Protein AF-A0AAV9AEI7-F1 (afdb_monomer)

Foldseek 3Di:
DVVCCVVVVDDDKDWAADPVCNPDTDIPDDPVSNVVVVVVQVPDDPVPDDDDDPVVVVVVVVVVVVVVVVVVVVVVLVVVLVVVVVCVVVVHDDDDDDPVSVVVNVVVVVVVVVVVVVVCVVVVPPPPPPDDPDDDDDDDDDDPPPVVVVVVVVVVPPPDPDPPDDPDDD

Mean predicted aligned error: 16.45 Å

Secondary structure (DSSP, 8-state):
-HHHHHHH-----EEE--TT-TTS-EEES-HHHHHHHHHHHHTS-GGG-----HHHHHHHHHHHHHHHHHHHHHHHHHHHHHHHHHHHHTT----S--HHHHHHHHHHHHHHHHHHHHHHGGGGGS------SS--PPP-----SSHHHHHHHHHHT--PPPTTPPPPP-

Solvent-accessible surface area (backbone atoms only — not comparable to full-atom values): 10844 Å² total; per-residue (Å²): 122,64,63,60,32,67,78,67,74,45,92,76,61,49,79,45,73,43,91,92,43,72,91,62,56,54,51,33,79,40,67,69,60,28,48,55,52,50,52,57,56,66,71,48,57,69,95,77,57,88,84,79,58,68,69,62,50,52,51,52,50,51,54,50,52,52,51,50,51,53,52,52,50,53,53,50,49,52,50,54,49,51,54,50,50,52,38,56,75,71,68,48,86,75,70,95,73,54,71,68,59,54,50,53,48,49,54,51,48,51,55,48,50,52,53,50,50,63,70,44,53,74,64,73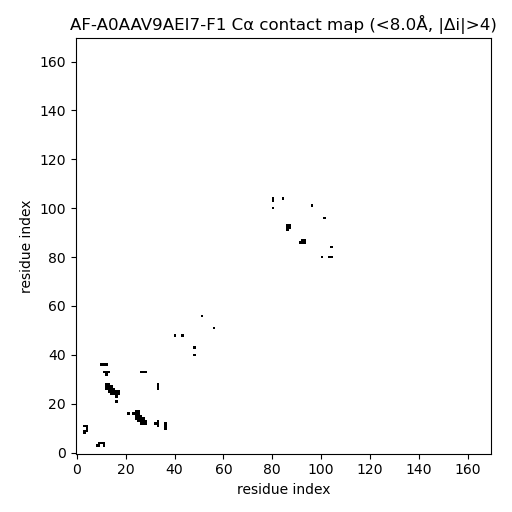,75,70,75,75,73,78,79,66,99,69,95,71,90,79,89,75,94,71,85,78,73,66,61,62,57,58,55,57,58,55,62,74,62,68,70,72,82,71,94,75,73,74,79,85,88,130

Sequence (170 aa):
MTEMCTLCAVQVCAIINSPDHPENPDIWPSPSEALALVERFEALPLNKKNIMDQTTFLAAETKKQKRNLQKQNQENRKIELKVLLEKILNGEALGEICADHLRDLYEILEKRMDMFEERLKPFRGSTSGTKDENGFIKEEMGTNSTAVEASNEAKEHLNLPDLNEPPPEE

InterPro domains:
  IPR036879 Transcription factor, MADS-box superfamily [SSF55455] (2-49)

Organism: Acorus gramineus (NCBI:txid55184)

Structure (mmCIF, N/CA/C/O backbone):
data_AF-A0AAV9AEI7-F1
#
_entry.id   AF-A0AAV9AEI7-F1
#
loop_
_atom_site.group_PDB
_atom_site.id
_atom_site.type_symbol
_atom_site.label_atom_id
_atom_site.label_alt_id
_atom_site.label_comp_id
_atom_site.label_asym_id
_atom_site.label_entity_id
_atom_site.label_seq_id
_atom_site.pdbx_PDB_ins_code
_atom_site.Cartn_x
_atom_site.Cartn_y
_atom_site.Cartn_z
_atom_site.occupancy
_atom_site.B_iso_or_equiv
_atom_site.auth_seq_id
_atom_site.auth_comp_id
_atom_site.auth_asym_id
_atom_site.auth_atom_id
_atom_site.pdbx_PDB_model_num
ATOM 1 N N . MET A 1 1 ? -23.159 11.081 11.811 1.00 72.88 1 MET A N 1
ATOM 2 C CA . MET A 1 1 ? -23.174 9.612 12.017 1.00 72.88 1 MET A CA 1
ATOM 3 C C . MET A 1 1 ? -24.419 8.929 11.452 1.00 72.88 1 MET A C 1
ATOM 5 O O . MET A 1 1 ? -24.334 7.764 11.099 1.00 72.88 1 MET A O 1
ATOM 9 N N . THR A 1 2 ? -25.548 9.628 11.296 1.00 86.25 2 THR A N 1
ATOM 10 C CA . THR A 1 2 ? -26.791 9.066 10.731 1.00 86.25 2 THR A CA 1
ATOM 11 C C . THR A 1 2 ? -26.688 8.646 9.264 1.00 86.25 2 THR A C 1
ATOM 13 O O . THR A 1 2 ? -27.332 7.681 8.873 1.00 86.25 2 THR A O 1
ATOM 16 N N . GLU A 1 3 ? -25.869 9.327 8.459 1.00 92.06 3 GLU A N 1
ATOM 17 C CA . GLU A 1 3 ? -25.722 9.050 7.024 1.00 92.06 3 GLU A CA 1
ATOM 18 C C . GLU A 1 3 ? -25.336 7.592 6.728 1.00 92.06 3 GLU A C 1
ATOM 20 O O . GLU A 1 3 ? -25.965 6.965 5.880 1.00 92.06 3 GLU A O 1
ATOM 25 N N . MET A 1 4 ? -24.383 7.017 7.476 1.00 88.75 4 MET A N 1
ATOM 26 C CA . MET A 1 4 ? -24.002 5.606 7.320 1.00 88.75 4 MET A CA 1
ATOM 27 C C . MET A 1 4 ? -25.175 4.660 7.576 1.00 88.75 4 MET A C 1
ATOM 29 O O . MET A 1 4 ? -25.387 3.725 6.806 1.00 88.75 4 MET A O 1
ATOM 33 N N . CYS A 1 5 ? -25.949 4.904 8.635 1.00 91.56 5 CYS A N 1
ATOM 34 C CA . CYS A 1 5 ? -27.106 4.072 8.949 1.00 91.56 5 CYS A CA 1
ATOM 35 C C . CYS A 1 5 ? -28.172 4.163 7.852 1.00 91.56 5 CYS A C 1
ATOM 37 O O . CYS A 1 5 ? -28.725 3.143 7.450 1.00 91.56 5 CYS A O 1
ATOM 39 N N . THR A 1 6 ? -28.427 5.370 7.339 1.00 93.44 6 THR A N 1
ATOM 40 C CA . THR A 1 6 ? -29.456 5.616 6.322 1.00 93.44 6 THR A CA 1
ATOM 41 C C . THR A 1 6 ? -29.067 5.067 4.952 1.00 93.44 6 THR A C 1
ATOM 43 O O . THR A 1 6 ? -29.873 4.385 4.326 1.00 93.44 6 THR A O 1
ATOM 46 N N . LEU A 1 7 ? -27.852 5.349 4.472 1.00 96.62 7 LEU A N 1
ATOM 47 C CA . LEU A 1 7 ? -27.430 4.970 3.120 1.00 96.62 7 LEU A CA 1
ATOM 48 C C . LEU A 1 7 ? -27.131 3.478 2.997 1.00 96.62 7 LEU A C 1
ATOM 50 O O . LEU A 1 7 ? -27.447 2.872 1.977 1.00 96.62 7 LEU A O 1
ATOM 54 N N . CYS A 1 8 ? -26.534 2.881 4.030 1.00 94.50 8 CYS A N 1
ATOM 55 C CA . CYS A 1 8 ? -26.114 1.484 3.985 1.00 94.50 8 CYS A CA 1
ATOM 56 C C . CYS A 1 8 ? -27.099 0.533 4.686 1.00 94.50 8 CYS A C 1
ATOM 58 O O . CYS A 1 8 ? -26.853 -0.669 4.694 1.00 94.50 8 CYS A O 1
ATOM 60 N N . ALA A 1 9 ? -28.191 1.044 5.276 1.00 94.38 9 ALA A N 1
ATOM 61 C CA . ALA A 1 9 ? -29.159 0.266 6.060 1.00 94.38 9 ALA A CA 1
ATOM 62 C C . ALA A 1 9 ? -28.495 -0.593 7.159 1.00 94.38 9 ALA A C 1
ATOM 64 O O . ALA A 1 9 ? -28.867 -1.743 7.400 1.00 94.38 9 ALA A O 1
ATOM 65 N N . VAL A 1 10 ? -27.484 -0.025 7.821 1.00 92.56 10 VAL A N 1
ATOM 66 C CA . VAL A 1 10 ? -26.701 -0.673 8.884 1.00 92.56 10 VAL A CA 1
ATOM 67 C C . VAL A 1 10 ? -26.983 -0.038 10.239 1.00 92.56 10 VAL A C 1
ATOM 69 O O . VAL A 1 10 ? -27.358 1.128 10.338 1.00 92.56 10 VAL A O 1
ATOM 72 N N . GLN A 1 11 ? -26.766 -0.806 11.302 1.00 93.12 11 GLN A N 1
ATOM 73 C CA . GLN A 1 11 ? -26.754 -0.284 12.664 1.00 93.12 11 GLN A CA 1
ATOM 74 C C . GLN A 1 11 ? -25.317 0.075 13.044 1.00 93.12 11 GLN A C 1
ATOM 76 O O . GLN A 1 11 ? -24.411 -0.738 12.863 1.00 93.12 11 GLN A O 1
ATOM 81 N N . VAL A 1 12 ? -25.114 1.287 13.556 1.00 93.88 12 VAL A N 1
ATOM 82 C CA . VAL A 1 12 ? -23.797 1.814 13.933 1.00 93.88 12 VAL A CA 1
ATOM 83 C C . VAL A 1 12 ? -23.916 2.480 15.297 1.00 93.88 12 VAL A C 1
ATOM 85 O O . VAL A 1 12 ? -24.919 3.127 15.586 1.00 93.88 12 VAL A O 1
ATOM 88 N N . CYS A 1 13 ? -22.879 2.349 16.114 1.00 95.06 13 CYS A N 1
ATOM 89 C CA . CYS A 1 13 ? -22.682 3.148 17.317 1.00 95.06 13 CYS A CA 1
ATOM 90 C C . CYS A 1 13 ? -21.263 3.716 17.335 1.00 95.06 13 CYS A C 1
ATOM 92 O O . CYS A 1 13 ? -20.365 3.178 16.685 1.00 95.06 13 CYS A O 1
ATOM 94 N N . ALA A 1 14 ? -21.061 4.787 18.096 1.00 94.00 14 ALA A N 1
ATOM 95 C CA . ALA A 1 14 ? -19.745 5.362 18.336 1.00 94.00 14 ALA A CA 1
ATOM 96 C C . ALA A 1 14 ? -19.575 5.685 19.819 1.00 94.00 14 ALA A C 1
ATOM 98 O O . ALA A 1 14 ? -20.506 6.167 20.464 1.00 94.00 14 ALA A O 1
ATOM 99 N N . ILE A 1 15 ? -18.373 5.421 20.328 1.00 94.12 15 ILE A N 1
ATOM 100 C CA . ILE A 1 15 ? -17.937 5.765 21.681 1.00 94.12 15 ILE A CA 1
ATOM 101 C C . ILE A 1 15 ? -16.648 6.563 21.510 1.00 94.12 15 ILE A C 1
ATOM 103 O O . ILE A 1 15 ? -15.649 6.026 21.029 1.00 94.12 15 ILE A O 1
ATOM 107 N N . ILE A 1 16 ? -16.689 7.850 21.840 1.00 93.56 16 ILE A N 1
ATOM 108 C CA . ILE A 1 16 ? -15.572 8.772 21.642 1.00 93.56 16 ILE A CA 1
ATOM 109 C C . ILE A 1 16 ? -15.091 9.232 23.013 1.00 93.56 16 ILE A C 1
ATOM 111 O O . ILE A 1 16 ? -15.811 9.904 23.745 1.00 93.56 16 ILE A O 1
ATOM 115 N N . ASN A 1 17 ? -13.854 8.873 23.348 1.00 92.69 17 ASN A N 1
ATOM 116 C CA . ASN A 1 17 ? -13.196 9.342 24.561 1.00 92.69 17 ASN A CA 1
ATOM 117 C C . ASN A 1 17 ? -12.395 10.603 24.231 1.00 92.69 17 ASN A C 1
ATOM 119 O O . ASN A 1 17 ? -11.437 10.536 23.457 1.00 92.69 17 ASN A O 1
ATOM 123 N N . SER A 1 18 ? -12.776 11.738 24.816 1.00 91.75 18 SER A N 1
ATOM 124 C CA . SER A 1 18 ? -11.966 12.953 24.745 1.00 91.75 18 SER A CA 1
ATOM 125 C C . SER A 1 18 ? -10.873 12.911 25.819 1.00 91.75 18 SER A C 1
ATOM 127 O O . SER A 1 18 ? -11.174 12.572 26.965 1.00 91.75 18 SER A O 1
ATOM 129 N N . PRO A 1 19 ? -9.620 13.279 25.502 1.00 91.56 19 PRO A N 1
ATOM 130 C CA . PRO A 1 19 ? -8.566 13.383 26.509 1.00 91.56 19 PRO A CA 1
ATOM 131 C C . PRO A 1 19 ? -8.851 14.464 27.562 1.00 91.56 19 PRO A C 1
ATOM 133 O O . PRO A 1 19 ? -8.334 14.370 28.671 1.00 91.56 19 PRO A O 1
ATOM 136 N N . ASP A 1 20 ? -9.683 15.457 27.237 1.00 92.25 20 ASP A N 1
ATOM 137 C CA . ASP A 1 20 ? -10.017 16.562 28.142 1.00 92.25 20 ASP A CA 1
ATOM 138 C C . ASP A 1 20 ? -11.076 16.180 29.192 1.00 92.25 20 ASP A C 1
ATOM 140 O O . ASP A 1 20 ? -11.142 16.809 30.244 1.00 92.25 20 ASP A O 1
ATOM 144 N N . HIS A 1 21 ? -11.901 15.162 28.912 1.00 89.44 21 HIS A N 1
ATOM 145 C CA . HIS A 1 21 ? -12.995 14.698 29.780 1.00 89.44 21 HIS A CA 1
ATOM 146 C C . HIS A 1 21 ? -13.077 13.158 29.753 1.00 89.44 21 HIS A C 1
ATOM 148 O O . HIS A 1 21 ? -14.016 12.590 29.186 1.00 89.44 21 HIS A O 1
ATOM 154 N N . PRO A 1 22 ? -12.076 12.453 30.308 1.00 85.69 22 PRO A N 1
ATOM 155 C CA . PRO A 1 22 ? -11.972 10.997 30.204 1.00 85.69 22 PRO A CA 1
ATOM 156 C C . PRO A 1 22 ? -13.101 10.242 30.923 1.00 85.69 22 PRO A C 1
ATOM 158 O O . PRO A 1 22 ? -13.383 9.095 30.585 1.00 85.69 22 PRO A O 1
ATOM 161 N N . GLU A 1 23 ? -13.747 10.858 31.912 1.00 89.75 23 GLU A N 1
ATOM 162 C CA . GLU A 1 23 ? -14.846 10.263 32.675 1.00 89.75 23 GLU A CA 1
ATOM 163 C C . GLU A 1 23 ? -16.174 10.193 31.907 1.00 89.75 23 GLU A C 1
ATOM 165 O O . GLU A 1 23 ? -17.010 9.345 32.224 1.00 89.75 23 GLU A O 1
ATOM 170 N N . ASN A 1 24 ? -16.362 11.037 30.887 1.00 90.12 24 ASN A N 1
ATOM 171 C CA . ASN A 1 24 ? -17.643 11.212 30.205 1.00 90.12 24 ASN A CA 1
ATOM 172 C C . ASN A 1 24 ? -17.473 11.097 28.678 1.00 90.12 24 ASN A C 1
ATOM 174 O O . ASN A 1 24 ? -17.364 12.121 28.001 1.00 90.12 24 ASN A O 1
ATOM 178 N N . PRO A 1 25 ? -17.458 9.875 28.114 1.00 93.31 25 PRO A N 1
ATOM 179 C CA . PRO A 1 25 ? -17.396 9.695 26.669 1.00 93.31 25 PRO A CA 1
ATOM 180 C C . PRO A 1 25 ? -18.643 10.216 25.957 1.00 93.31 25 PRO A C 1
ATOM 182 O O . PRO A 1 25 ? -19.770 10.043 26.430 1.00 93.31 25 PRO A O 1
ATOM 185 N N . ASP A 1 26 ? -18.443 10.738 24.749 1.00 93.88 26 ASP A N 1
ATOM 186 C CA . ASP A 1 26 ? -19.534 11.025 23.827 1.00 93.88 26 ASP A CA 1
ATOM 187 C C . ASP A 1 26 ? -20.013 9.712 23.199 1.00 93.88 26 ASP A C 1
ATOM 189 O O . ASP A 1 26 ? -19.274 9.032 22.475 1.00 93.88 26 ASP A O 1
ATOM 193 N N . ILE A 1 27 ? -21.263 9.344 23.484 1.00 95.19 27 ILE A N 1
ATOM 194 C CA . ILE A 1 27 ? -21.875 8.099 23.013 1.00 95.19 27 ILE A CA 1
ATOM 195 C C . ILE A 1 27 ? -23.009 8.417 22.042 1.00 95.19 27 ILE A C 1
ATOM 197 O O . ILE A 1 27 ? -23.924 9.176 22.358 1.00 95.19 27 ILE A O 1
ATOM 201 N N . TRP A 1 28 ? -22.978 7.776 20.875 1.00 94.31 28 TRP A N 1
ATOM 202 C CA . TRP A 1 28 ? -24.019 7.865 19.854 1.00 94.31 28 TRP A CA 1
ATOM 203 C C . TRP A 1 28 ? -24.498 6.457 19.453 1.00 94.31 28 TRP A C 1
ATOM 205 O O . TRP A 1 28 ? -23.653 5.567 19.305 1.00 94.31 28 TRP A O 1
ATOM 215 N N . PRO A 1 29 ? -25.809 6.222 19.233 1.00 92.31 29 PRO A N 1
ATOM 216 C CA . PRO A 1 29 ? -26.912 7.196 19.231 1.00 92.31 29 PRO A CA 1
ATOM 217 C C . PRO A 1 29 ? -27.383 7.587 20.634 1.00 92.31 29 PRO A C 1
ATOM 219 O O . PRO A 1 29 ? -27.445 8.769 20.957 1.00 92.31 29 PRO A O 1
ATOM 222 N N . SER A 1 30 ? -27.661 6.592 21.473 1.00 95.06 30 SER A N 1
ATOM 223 C CA . SER A 1 30 ? -27.918 6.737 22.904 1.00 95.06 30 SER A CA 1
ATOM 224 C C . SER A 1 30 ? -27.121 5.672 23.666 1.00 95.06 30 SER A C 1
ATOM 226 O O . SER A 1 30 ? -26.790 4.638 23.077 1.00 95.06 30 SER A O 1
ATOM 228 N N . PRO A 1 31 ? -26.825 5.861 24.966 1.00 95.44 31 PRO A N 1
ATOM 229 C CA . PRO A 1 31 ? -26.061 4.880 25.737 1.00 95.44 31 PRO A CA 1
ATOM 230 C C . PRO A 1 31 ? -26.668 3.472 25.724 1.00 95.44 31 PRO A C 1
ATOM 232 O O . PRO A 1 31 ? -25.946 2.493 25.561 1.00 95.44 31 PRO A O 1
ATOM 235 N N . SER A 1 32 ? -27.998 3.362 25.825 1.00 96.19 32 SER A N 1
ATOM 236 C CA . SER A 1 32 ? -28.686 2.065 25.803 1.00 96.19 32 SER A CA 1
ATOM 237 C C . SER A 1 32 ? -28.612 1.387 24.434 1.00 96.19 32 SER A C 1
ATOM 239 O O . SER A 1 32 ? -28.436 0.173 24.366 1.00 96.19 32 SER A O 1
ATOM 241 N N . GLU A 1 33 ? -28.761 2.145 23.345 1.00 95.44 33 GLU A N 1
ATOM 242 C CA . GLU A 1 33 ? -28.694 1.590 21.987 1.00 95.44 33 GLU A CA 1
ATOM 243 C C . GLU A 1 33 ? -27.270 1.177 21.620 1.00 95.44 33 GLU A C 1
ATOM 245 O O . GLU A 1 33 ? -27.062 0.096 21.072 1.00 95.44 33 GLU A O 1
ATOM 250 N N . ALA A 1 34 ? -26.284 2.010 21.960 1.00 96.00 34 ALA A N 1
ATOM 251 C CA . ALA A 1 34 ? -24.879 1.694 21.752 1.00 96.00 34 ALA A CA 1
ATOM 252 C C . ALA A 1 34 ? -24.476 0.435 22.531 1.00 96.00 34 ALA A C 1
ATOM 254 O O . ALA A 1 34 ? -23.851 -0.454 21.957 1.00 96.00 34 ALA A O 1
ATOM 255 N N . LEU A 1 35 ? -24.894 0.311 23.797 1.00 96.50 35 LEU A N 1
ATOM 256 C CA . LEU A 1 35 ? -24.615 -0.876 24.606 1.00 96.50 35 LEU A CA 1
ATOM 257 C C . LEU A 1 35 ? -25.211 -2.146 23.984 1.00 96.50 35 LEU A C 1
ATOM 259 O O . LEU A 1 35 ? -24.497 -3.131 23.830 1.00 96.50 35 LEU A O 1
ATOM 263 N N . ALA A 1 36 ? -26.472 -2.109 23.542 1.00 96.81 36 ALA A N 1
ATOM 264 C CA . ALA A 1 36 ? -27.105 -3.255 22.887 1.00 96.81 36 ALA A CA 1
ATOM 265 C C . ALA A 1 36 ? -26.376 -3.676 21.594 1.00 96.81 36 ALA A C 1
ATOM 267 O O . ALA A 1 36 ? -26.261 -4.867 21.293 1.00 96.81 36 ALA A O 1
ATOM 268 N N . LEU A 1 37 ? -25.857 -2.711 20.823 1.00 96.06 37 LEU A N 1
ATOM 269 C CA . LEU A 1 37 ? -25.055 -2.990 19.629 1.00 96.06 37 LEU A CA 1
ATOM 270 C C . LEU A 1 37 ? -23.688 -3.589 19.975 1.00 96.06 37 LEU A C 1
ATOM 272 O O . LEU A 1 37 ? -23.261 -4.529 19.303 1.00 96.06 37 LEU A O 1
ATOM 276 N N . VAL A 1 38 ? -23.034 -3.100 21.031 1.00 96.12 38 VAL A N 1
ATOM 277 C CA . VAL A 1 38 ? -21.767 -3.652 21.531 1.00 96.12 38 VAL A CA 1
ATOM 278 C C . VAL A 1 38 ? -21.963 -5.073 22.051 1.00 96.12 38 VAL A C 1
ATOM 280 O O . VAL A 1 38 ? -21.208 -5.957 21.667 1.00 96.12 38 VAL A O 1
ATOM 283 N N . GLU A 1 39 ? -22.999 -5.342 22.844 1.00 96.94 39 GLU A N 1
ATOM 284 C CA . GLU A 1 39 ? -23.307 -6.694 23.332 1.00 96.94 39 GLU A CA 1
ATOM 285 C C . GLU A 1 39 ? -23.571 -7.666 22.178 1.00 96.94 39 GLU A C 1
ATOM 287 O O . GLU A 1 39 ? -23.045 -8.781 22.153 1.00 96.94 39 GLU A O 1
ATOM 292 N N . ARG A 1 40 ? -24.338 -7.228 21.171 1.00 95.88 40 ARG A N 1
ATOM 293 C CA . ARG A 1 40 ? -24.578 -8.016 19.959 1.00 95.88 40 ARG A CA 1
ATOM 294 C C . ARG A 1 40 ? -23.288 -8.274 19.183 1.00 95.88 40 ARG A C 1
ATOM 296 O O . ARG A 1 40 ? -23.113 -9.381 18.677 1.00 95.88 40 ARG A O 1
ATOM 303 N N . PHE A 1 41 ? -22.414 -7.274 19.065 1.00 94.88 41 PHE A N 1
ATOM 304 C CA . PHE A 1 41 ? -21.103 -7.431 18.442 1.00 94.88 41 PHE A CA 1
ATOM 305 C C . PHE A 1 41 ? -20.252 -8.425 19.232 1.00 94.88 41 PHE A C 1
ATOM 307 O O . PHE A 1 41 ? -19.697 -9.348 18.640 1.00 94.88 41 PHE A O 1
ATOM 314 N N . GLU A 1 42 ? -20.209 -8.305 20.559 1.00 95.25 42 GLU A N 1
ATOM 315 C CA . GLU A 1 42 ? -19.415 -9.171 21.425 1.00 95.25 42 GLU A CA 1
ATOM 316 C C . GLU A 1 42 ? -19.882 -10.629 21.421 1.00 95.25 42 GLU A C 1
ATOM 318 O O . GLU A 1 42 ? -19.049 -11.536 21.477 1.00 95.25 42 GLU A O 1
ATOM 323 N N . ALA A 1 43 ? -21.181 -10.866 21.244 1.00 96.56 43 ALA A N 1
ATOM 324 C CA . ALA A 1 43 ? -21.750 -12.201 21.093 1.00 96.56 43 ALA A CA 1
ATOM 325 C C . ALA A 1 43 ? -21.365 -12.906 19.773 1.00 96.56 43 ALA A C 1
ATOM 327 O O . ALA A 1 43 ? -21.606 -14.108 19.627 1.00 96.56 43 ALA A O 1
ATOM 328 N N . LEU A 1 44 ? -20.780 -12.203 18.792 1.00 95.69 44 LEU A N 1
ATOM 329 C CA . LEU A 1 44 ? -20.322 -12.824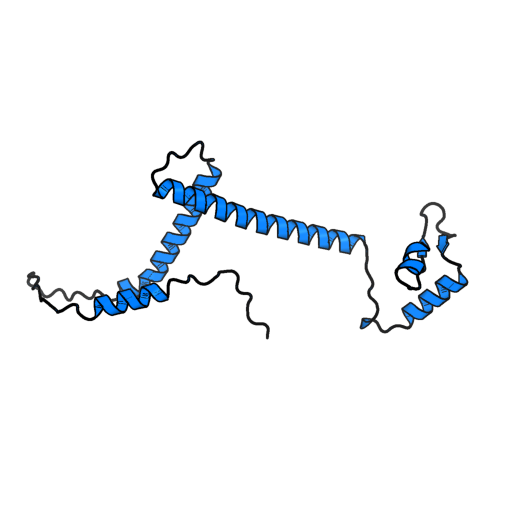 17.547 1.00 95.69 44 LEU A CA 1
ATOM 330 C C . LEU A 1 44 ? -19.055 -13.672 17.771 1.00 95.69 44 LEU A C 1
ATOM 332 O O . LEU A 1 44 ? -18.166 -13.284 18.533 1.00 95.69 44 LEU A O 1
ATOM 336 N N . PRO A 1 45 ? -18.905 -14.808 17.063 1.00 95.75 45 PRO A N 1
ATOM 337 C CA . PRO A 1 45 ? -17.661 -15.567 17.087 1.00 95.75 45 PRO A CA 1
ATOM 338 C C . PRO A 1 45 ? -16.524 -14.751 16.455 1.00 95.75 45 PRO A C 1
ATOM 340 O O . PRO A 1 45 ? -16.751 -13.941 15.554 1.00 95.75 45 PRO A O 1
ATOM 343 N N . LEU A 1 46 ? -15.286 -14.985 16.903 1.00 93.06 46 LEU A N 1
ATOM 344 C CA . LEU A 1 46 ? -14.124 -14.166 16.529 1.00 93.06 46 LEU A CA 1
ATOM 345 C C . LEU A 1 46 ? -13.895 -14.093 15.011 1.00 93.06 46 LEU A C 1
ATOM 347 O O . LEU A 1 46 ? -13.577 -13.033 14.489 1.00 93.06 46 LEU A O 1
ATOM 351 N N . ASN A 1 47 ? -14.140 -15.183 14.284 1.00 93.06 47 ASN A N 1
ATOM 352 C CA . ASN A 1 47 ? -14.019 -15.227 12.823 1.00 93.06 47 ASN A CA 1
ATOM 353 C C . ASN A 1 47 ? -15.045 -14.354 12.074 1.00 93.06 47 ASN A C 1
ATOM 355 O O . ASN A 1 47 ? -14.896 -14.137 10.876 1.00 93.06 47 ASN A O 1
ATOM 359 N N . LYS A 1 48 ? -16.092 -13.874 12.755 1.00 92.50 48 LYS A N 1
ATOM 360 C CA . LYS A 1 48 ? -17.087 -12.937 12.214 1.00 92.50 48 LYS A CA 1
ATOM 361 C C . LYS A 1 48 ? -16.867 -11.49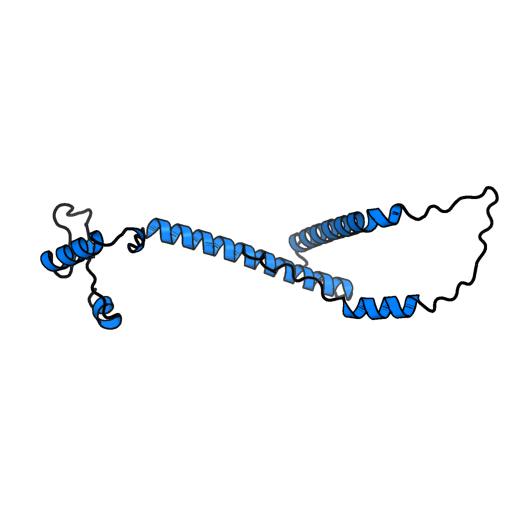6 12.686 1.00 92.50 48 LYS A C 1
ATOM 363 O O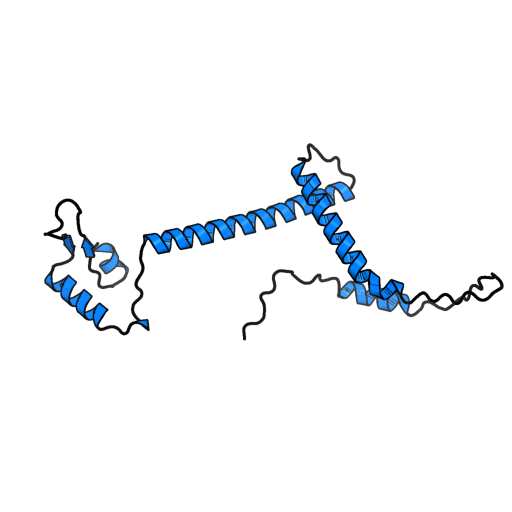 . LYS A 1 48 ? -17.575 -10.606 12.221 1.00 92.50 48 LYS A O 1
ATOM 368 N N . LYS A 1 49 ? -15.913 -11.252 13.592 1.00 92.56 49 LYS A N 1
ATOM 369 C CA . LYS A 1 49 ? -15.549 -9.913 14.068 1.00 92.56 49 LYS A CA 1
ATOM 370 C C . LYS A 1 49 ? -14.396 -9.378 13.223 1.00 92.56 49 LYS A C 1
ATOM 372 O O . LYS A 1 49 ? -13.287 -9.897 13.285 1.00 92.56 49 LYS A O 1
ATOM 377 N N . ASN A 1 50 ? -14.645 -8.317 12.459 1.00 89.50 50 ASN A N 1
ATOM 378 C CA . ASN A 1 50 ? -13.573 -7.562 11.819 1.00 89.50 50 ASN A CA 1
ATOM 379 C C . ASN A 1 50 ? -13.186 -6.385 12.720 1.00 89.50 50 ASN A C 1
ATOM 381 O O . ASN A 1 50 ? -13.889 -5.376 12.758 1.00 89.50 50 ASN A O 1
ATOM 385 N N . ILE A 1 51 ? -12.103 -6.545 13.477 1.00 90.00 51 ILE A N 1
ATOM 386 C CA . ILE A 1 51 ? -11.569 -5.506 14.359 1.00 90.00 51 ILE A CA 1
ATOM 387 C C . ILE A 1 51 ? -10.407 -4.843 13.631 1.00 90.00 51 ILE A C 1
ATOM 389 O O . ILE A 1 51 ? -9.454 -5.514 13.238 1.00 90.00 51 ILE A O 1
ATOM 393 N N . MET A 1 52 ? -10.486 -3.526 13.460 1.00 90.75 52 MET A N 1
ATOM 394 C CA . MET A 1 52 ? -9.483 -2.760 12.732 1.00 90.75 52 MET A CA 1
ATOM 395 C C . MET A 1 52 ? -9.004 -1.583 13.567 1.00 90.75 52 MET A C 1
ATOM 397 O O . MET A 1 52 ? -9.791 -0.722 13.954 1.00 90.75 52 MET A O 1
ATOM 401 N N . ASP A 1 53 ? -7.696 -1.528 13.790 1.00 94.19 53 ASP A N 1
ATOM 402 C CA . ASP A 1 53 ? -7.038 -0.335 14.298 1.00 94.19 53 ASP A CA 1
ATOM 403 C C . ASP A 1 53 ? -6.642 0.569 13.120 1.00 94.19 53 ASP A C 1
ATOM 405 O O . ASP A 1 53 ? -6.001 0.138 12.158 1.00 94.19 53 ASP A O 1
ATOM 409 N N . GLN A 1 54 ? -7.049 1.837 13.177 1.00 93.44 54 GLN A N 1
ATOM 410 C CA . GLN A 1 54 ? -6.857 2.760 12.057 1.00 93.44 54 GLN A CA 1
ATOM 411 C C . GLN A 1 54 ? -5.376 3.062 11.809 1.00 93.44 54 GLN A C 1
ATOM 413 O O . GLN A 1 54 ? -4.965 3.200 10.657 1.00 93.44 54 GLN A O 1
ATOM 418 N N . THR A 1 55 ? -4.555 3.140 12.860 1.00 95.12 55 THR A N 1
ATOM 419 C CA . THR A 1 55 ? -3.138 3.506 12.723 1.00 95.12 55 THR A CA 1
ATOM 4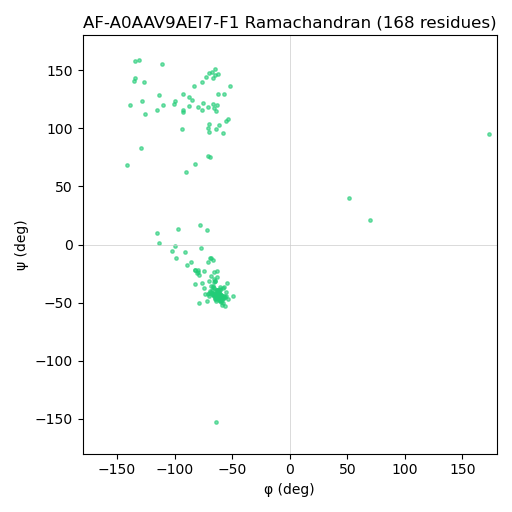20 C C . THR A 1 55 ? -2.337 2.400 12.041 1.00 95.12 55 THR A C 1
ATOM 422 O O . THR A 1 55 ? -1.576 2.657 11.106 1.00 95.12 55 THR A O 1
ATOM 425 N N . THR A 1 56 ? -2.571 1.152 12.441 1.00 95.50 56 THR A N 1
ATOM 426 C CA . THR A 1 56 ? -1.965 -0.039 11.845 1.00 95.50 56 THR A CA 1
ATOM 427 C C . THR A 1 56 ? -2.451 -0.255 10.418 1.00 95.50 56 THR A C 1
ATOM 429 O O . THR A 1 56 ? -1.628 -0.531 9.542 1.00 95.50 56 THR A O 1
ATOM 432 N N . PHE A 1 57 ? -3.746 -0.055 10.151 1.00 96.12 57 PHE A N 1
ATOM 433 C CA . PHE A 1 57 ? -4.298 -0.121 8.801 1.00 96.12 57 PHE A CA 1
ATOM 434 C C . PHE A 1 57 ? -3.634 0.899 7.870 1.00 96.12 57 PHE A C 1
ATOM 436 O O . PHE A 1 57 ? -3.114 0.530 6.815 1.00 96.12 57 PHE A O 1
ATOM 443 N N . LEU A 1 58 ? -3.579 2.172 8.274 1.00 97.62 58 LEU A N 1
ATOM 444 C CA . LEU A 1 58 ? -2.976 3.234 7.466 1.00 97.62 58 LEU A CA 1
ATOM 445 C C . LEU A 1 58 ? -1.478 3.004 7.238 1.00 97.62 58 LEU A C 1
ATOM 447 O O . LEU A 1 58 ? -0.982 3.220 6.130 1.00 97.62 58 LEU A O 1
ATOM 451 N N . ALA A 1 59 ? -0.751 2.522 8.248 1.00 97.31 59 ALA A N 1
ATOM 452 C CA . ALA A 1 59 ? 0.658 2.170 8.108 1.00 97.31 59 ALA A CA 1
ATOM 453 C C . ALA A 1 59 ? 0.866 1.012 7.114 1.00 97.31 59 ALA A C 1
ATOM 455 O O . ALA A 1 59 ? 1.751 1.076 6.252 1.00 97.31 59 ALA A O 1
ATOM 456 N N . ALA A 1 60 ? 0.038 -0.033 7.197 1.00 96.31 60 ALA A N 1
ATOM 457 C CA . ALA A 1 60 ? 0.082 -1.171 6.285 1.00 96.31 60 ALA A CA 1
ATOM 458 C C . ALA A 1 60 ? -0.239 -0.756 4.842 1.00 96.31 60 ALA A C 1
ATOM 460 O O . ALA A 1 60 ? 0.486 -1.136 3.915 1.00 96.31 60 ALA A O 1
ATOM 461 N N . GLU A 1 61 ? -1.267 0.072 4.655 1.00 97.31 61 GLU A N 1
ATOM 462 C CA . GLU A 1 61 ? -1.661 0.568 3.339 1.00 97.31 61 GLU A CA 1
ATOM 463 C C . GLU A 1 61 ? -0.588 1.494 2.755 1.00 97.31 61 GLU A C 1
ATOM 465 O O . GLU A 1 61 ? -0.164 1.306 1.617 1.00 97.31 61 GLU A O 1
ATOM 470 N N . THR A 1 62 ? -0.015 2.397 3.552 1.00 98.44 62 THR A N 1
ATOM 471 C CA . THR A 1 62 ? 1.115 3.243 3.127 1.00 98.44 62 THR A CA 1
ATOM 472 C C . THR A 1 62 ? 2.305 2.395 2.672 1.00 98.44 62 THR A C 1
ATOM 474 O O . THR A 1 62 ? 2.898 2.637 1.617 1.00 98.44 62 THR A O 1
ATOM 477 N N . LYS A 1 63 ? 2.642 1.341 3.425 1.00 98.19 63 LYS A N 1
ATOM 478 C CA . LYS A 1 63 ? 3.708 0.399 3.055 1.00 98.19 63 LYS A CA 1
ATOM 479 C C . LYS A 1 63 ? 3.390 -0.342 1.754 1.00 98.19 63 LYS A C 1
ATOM 481 O O . LYS A 1 63 ? 4.294 -0.594 0.955 1.00 98.19 63 LYS A O 1
ATOM 486 N N . LYS A 1 64 ? 2.133 -0.729 1.533 1.00 98.19 64 LYS A N 1
ATOM 487 C CA . LYS A 1 64 ? 1.678 -1.359 0.285 1.00 98.19 64 LYS A CA 1
ATOM 488 C C . LYS A 1 64 ? 1.814 -0.395 -0.893 1.00 98.19 64 LYS A C 1
ATOM 490 O O . LYS A 1 64 ? 2.439 -0.761 -1.884 1.00 98.19 64 LYS A O 1
ATOM 495 N N . GLN A 1 65 ? 1.341 0.840 -0.758 1.00 98.38 65 GLN A N 1
ATOM 496 C CA . GLN A 1 65 ? 1.448 1.847 -1.814 1.00 98.38 65 GLN A CA 1
ATOM 497 C C . GLN A 1 65 ? 2.907 2.181 -2.145 1.00 98.38 65 GLN A C 1
ATOM 499 O O . GLN A 1 65 ? 3.271 2.247 -3.317 1.00 98.38 65 GLN A O 1
ATOM 504 N N . LYS A 1 66 ? 3.789 2.265 -1.140 1.00 98.31 66 LYS A N 1
ATOM 505 C CA . LYS A 1 66 ? 5.233 2.442 -1.364 1.00 98.31 66 LYS A CA 1
ATOM 506 C C . LYS A 1 66 ? 5.846 1.297 -2.178 1.00 98.31 66 LYS A C 1
ATOM 508 O O . LYS A 1 66 ? 6.625 1.554 -3.092 1.00 98.31 66 LYS A O 1
ATOM 513 N N . ARG A 1 67 ? 5.487 0.043 -1.876 1.00 98.19 67 ARG A N 1
ATOM 514 C CA . ARG A 1 67 ? 5.940 -1.128 -2.651 1.00 98.19 67 ARG A CA 1
ATOM 515 C C . ARG A 1 67 ? 5.435 -1.080 -4.091 1.00 98.19 67 ARG A C 1
ATOM 517 O O . ARG A 1 67 ? 6.207 -1.331 -5.011 1.00 98.19 67 ARG A O 1
ATOM 524 N N . ASN A 1 68 ? 4.169 -0.717 -4.287 1.00 97.94 68 ASN A N 1
ATOM 525 C CA . ASN A 1 68 ? 3.589 -0.581 -5.621 1.00 97.94 68 ASN A CA 1
ATOM 526 C C . ASN A 1 68 ? 4.315 0.494 -6.433 1.00 97.94 68 ASN A C 1
ATOM 528 O O . ASN A 1 68 ? 4.693 0.238 -7.570 1.00 97.94 68 ASN A O 1
ATOM 532 N N . LEU A 1 69 ? 4.582 1.655 -5.831 1.00 98.50 69 LEU A N 1
ATOM 533 C CA . LEU A 1 69 ? 5.329 2.734 -6.473 1.00 98.50 69 LEU A CA 1
ATOM 534 C C . LEU A 1 69 ? 6.743 2.291 -6.865 1.00 98.50 69 LEU A C 1
ATOM 536 O O . LEU A 1 69 ? 7.179 2.563 -7.978 1.00 98.50 69 LEU A O 1
ATOM 540 N N . GLN A 1 70 ? 7.445 1.566 -5.990 1.00 97.62 70 GLN A N 1
ATOM 541 C CA . GLN A 1 70 ? 8.763 1.009 -6.311 1.00 97.62 70 GLN A CA 1
ATOM 542 C C . GLN A 1 70 ? 8.705 0.037 -7.495 1.00 97.62 70 GLN A C 1
ATOM 544 O O . GLN A 1 70 ? 9.537 0.143 -8.393 1.00 97.62 70 GLN A O 1
ATOM 549 N N . LYS A 1 71 ? 7.711 -0.861 -7.531 1.00 96.81 71 LYS A N 1
ATOM 550 C CA . LYS A 1 71 ? 7.508 -1.786 -8.655 1.00 96.81 71 LYS A CA 1
ATOM 551 C C . LYS A 1 71 ? 7.250 -1.026 -9.957 1.00 96.81 71 LYS A C 1
ATOM 553 O O . LYS A 1 71 ? 7.910 -1.292 -10.952 1.00 96.81 71 LYS A O 1
ATOM 558 N N . GLN A 1 72 ? 6.341 -0.051 -9.941 1.00 97.69 72 GLN A N 1
ATOM 559 C CA . GLN A 1 72 ? 6.039 0.760 -11.124 1.00 97.69 72 GLN A CA 1
ATOM 560 C C . GLN A 1 72 ? 7.264 1.542 -11.606 1.00 97.69 72 GLN A C 1
ATOM 562 O O . GLN A 1 72 ? 7.530 1.580 -12.800 1.00 97.69 72 GLN A O 1
ATOM 567 N N . ASN A 1 73 ? 8.061 2.101 -10.693 1.00 95.44 73 ASN A N 1
ATOM 568 C CA . ASN A 1 73 ? 9.286 2.802 -11.066 1.00 95.44 73 ASN A CA 1
ATOM 569 C C . ASN A 1 73 ? 10.317 1.864 -11.718 1.00 95.44 73 ASN A C 1
ATOM 571 O O . ASN A 1 73 ? 10.958 2.234 -12.695 1.00 95.44 73 ASN A O 1
ATOM 575 N N . GLN A 1 74 ? 10.452 0.631 -11.218 1.00 90.81 74 GLN A N 1
ATOM 576 C CA . GLN A 1 74 ? 11.319 -0.379 -11.834 1.00 90.81 74 GLN A CA 1
ATOM 577 C C . GLN A 1 74 ? 10.840 -0.773 -13.237 1.00 90.81 74 GLN A C 1
ATOM 579 O O . GLN A 1 74 ? 11.660 -0.878 -14.147 1.00 90.81 74 GLN A O 1
ATOM 584 N N . GLU A 1 75 ? 9.534 -0.964 -13.435 1.00 92.38 75 GLU A N 1
ATOM 585 C CA . GLU A 1 75 ? 8.978 -1.272 -14.759 1.00 92.38 75 GLU A CA 1
ATOM 586 C C . GLU A 1 75 ? 9.149 -0.105 -15.736 1.00 92.38 75 GLU A C 1
ATOM 588 O O . GLU A 1 75 ? 9.637 -0.302 -16.849 1.00 92.38 75 GLU A O 1
ATOM 593 N N . ASN A 1 76 ? 8.865 1.124 -15.298 1.00 93.75 76 ASN A N 1
ATOM 594 C CA . ASN A 1 76 ? 9.112 2.323 -16.097 1.00 93.75 76 ASN A CA 1
ATOM 595 C C . ASN A 1 76 ? 10.585 2.422 -16.498 1.00 93.75 76 ASN A C 1
ATOM 597 O O . ASN A 1 76 ? 10.894 2.645 -17.667 1.00 93.75 76 ASN A O 1
ATOM 601 N N . ARG A 1 77 ? 11.503 2.160 -15.561 1.00 89.25 77 ARG A N 1
ATOM 602 C CA . ARG A 1 77 ? 12.940 2.186 -15.835 1.00 89.25 77 ARG A CA 1
ATOM 603 C C . ARG A 1 77 ? 13.362 1.145 -16.871 1.00 89.25 77 ARG A C 1
ATOM 605 O O . ARG A 1 77 ? 14.157 1.451 -17.754 1.00 89.25 77 ARG A O 1
ATOM 612 N N . LYS A 1 78 ? 12.812 -0.073 -16.818 1.00 87.56 78 LYS A N 1
ATOM 613 C CA . LYS A 1 78 ? 13.058 -1.100 -17.847 1.00 87.56 78 LYS A CA 1
ATOM 614 C C . LYS A 1 78 ? 12.578 -0.643 -19.226 1.00 87.56 78 LYS A C 1
ATOM 616 O O . LYS A 1 78 ? 13.270 -0.877 -20.215 1.00 87.56 78 LYS A O 1
ATOM 621 N N . ILE A 1 79 ? 11.412 0.001 -19.294 1.00 90.31 79 ILE A N 1
ATOM 622 C CA . ILE A 1 79 ? 10.857 0.534 -20.546 1.00 90.31 79 ILE A CA 1
ATOM 623 C C . ILE A 1 79 ? 11.756 1.647 -21.094 1.00 90.31 79 ILE A C 1
ATOM 625 O O . ILE A 1 79 ? 12.116 1.596 -22.269 1.00 90.31 79 ILE A O 1
ATOM 629 N N . GLU A 1 80 ? 12.181 2.596 -20.254 1.00 89.56 80 GLU A N 1
ATOM 630 C CA . GLU A 1 80 ? 13.118 3.663 -20.637 1.00 89.56 80 GLU A CA 1
ATOM 631 C C . GLU A 1 80 ? 14.399 3.094 -21.257 1.00 89.56 80 GLU A C 1
ATOM 633 O O . GLU A 1 80 ? 14.820 3.527 -22.330 1.00 89.56 80 GLU A O 1
ATOM 638 N N . LEU A 1 81 ? 14.993 2.080 -20.621 1.00 87.69 81 LEU A N 1
ATOM 639 C CA . LEU A 1 81 ? 16.219 1.445 -21.105 1.00 87.69 81 LEU A CA 1
ATOM 640 C C . LEU A 1 81 ? 16.002 0.664 -22.402 1.00 87.69 81 LEU A C 1
ATOM 642 O O . LEU A 1 81 ? 16.876 0.663 -23.266 1.00 87.69 81 LEU A O 1
ATOM 646 N N . LYS A 1 82 ? 14.837 0.028 -22.576 1.00 86.94 82 LYS A N 1
ATOM 647 C CA . LYS A 1 82 ? 14.483 -0.655 -23.827 1.00 86.94 82 LYS A CA 1
ATOM 648 C C . LYS A 1 82 ? 14.380 0.336 -24.987 1.00 86.94 82 LYS A C 1
ATOM 650 O O . LYS A 1 82 ? 14.959 0.083 -26.038 1.00 86.94 82 LYS A O 1
ATOM 655 N N . VAL A 1 83 ? 13.695 1.460 -24.776 1.00 88.38 83 VAL A N 1
ATOM 656 C CA . VAL A 1 83 ? 13.578 2.537 -25.772 1.00 88.38 83 VAL A CA 1
ATOM 657 C C . VAL A 1 83 ? 14.953 3.119 -26.093 1.00 88.38 83 VAL A C 1
ATOM 659 O O . VAL A 1 83 ? 15.271 3.348 -27.256 1.00 88.38 83 VAL A O 1
ATOM 662 N N . LEU A 1 84 ? 15.792 3.334 -25.076 1.00 87.00 84 LEU A N 1
ATOM 663 C CA . LEU A 1 84 ? 17.152 3.827 -25.278 1.00 87.00 84 LEU A CA 1
ATOM 664 C C . LEU A 1 84 ? 17.983 2.859 -26.128 1.00 87.00 84 LEU A C 1
ATOM 666 O O . LEU A 1 84 ? 18.627 3.283 -27.083 1.00 87.00 84 LEU A O 1
ATOM 670 N N . LEU A 1 85 ? 17.946 1.564 -25.808 1.00 85.00 85 LEU A N 1
ATOM 671 C CA . LEU A 1 85 ? 18.668 0.539 -26.555 1.00 85.00 85 LEU A CA 1
ATOM 672 C C . LEU A 1 85 ? 18.209 0.469 -28.016 1.00 85.00 85 LEU A C 1
ATOM 674 O O . LEU A 1 85 ? 19.047 0.372 -28.905 1.00 85.00 85 LEU A O 1
ATOM 678 N N . GLU A 1 86 ? 16.905 0.546 -28.273 1.00 87.69 86 GLU A N 1
ATOM 679 C CA . GLU A 1 86 ? 16.356 0.555 -29.634 1.00 87.69 86 GLU A CA 1
ATOM 680 C C . GLU A 1 86 ? 16.913 1.721 -30.461 1.00 87.69 86 GLU A C 1
ATOM 682 O O . GLU A 1 86 ? 17.410 1.511 -31.567 1.00 87.69 86 GLU A O 1
ATOM 687 N N . LYS A 1 87 ? 16.948 2.929 -29.887 1.00 86.25 87 LYS A N 1
ATOM 688 C CA . LYS A 1 87 ? 17.547 4.105 -30.537 1.00 86.25 87 LYS A CA 1
ATOM 689 C C . LYS A 1 87 ? 19.030 3.912 -30.849 1.00 86.25 87 LYS A C 1
ATOM 691 O O . LYS A 1 87 ? 19.469 4.241 -31.949 1.00 86.25 87 LYS A O 1
ATOM 696 N N . ILE A 1 88 ? 19.794 3.355 -29.902 1.00 84.75 88 ILE A N 1
ATOM 697 C CA . ILE A 1 88 ? 21.221 3.044 -30.096 1.00 84.75 88 ILE A CA 1
ATOM 698 C C . ILE A 1 88 ? 21.400 2.083 -31.274 1.00 84.75 88 ILE A C 1
ATOM 700 O O . ILE A 1 88 ? 22.240 2.317 -32.140 1.00 84.75 88 ILE A O 1
ATOM 704 N N . LEU A 1 89 ? 20.608 1.010 -31.317 1.00 86.25 89 LEU A N 1
ATOM 705 C CA . LEU A 1 89 ? 20.696 -0.013 -32.361 1.00 86.25 89 LEU A CA 1
ATOM 706 C C . LEU A 1 89 ? 20.308 0.524 -33.744 1.00 86.25 89 LEU A C 1
ATOM 708 O O . LEU A 1 89 ? 20.892 0.105 -34.741 1.00 86.25 89 LEU A O 1
ATOM 712 N N . ASN A 1 90 ? 19.386 1.484 -33.800 1.00 89.94 90 ASN A N 1
ATOM 713 C CA . ASN A 1 90 ? 19.000 2.170 -35.033 1.00 89.94 90 ASN A CA 1
ATOM 714 C C . ASN A 1 90 ? 20.017 3.236 -35.484 1.00 89.94 90 ASN A C 1
ATOM 716 O O . ASN A 1 90 ? 19.839 3.845 -36.539 1.00 89.94 90 ASN A O 1
ATOM 720 N N . GLY A 1 91 ? 21.083 3.472 -34.709 1.00 84.44 91 GLY A N 1
ATOM 721 C CA . GLY A 1 91 ? 22.088 4.494 -35.004 1.00 84.44 91 GLY A CA 1
ATOM 722 C C . GLY A 1 91 ? 21.568 5.924 -34.840 1.00 84.44 91 GLY A C 1
ATOM 723 O O . GLY A 1 91 ? 22.120 6.851 -35.434 1.00 84.44 91 GLY A O 1
ATOM 724 N N . GLU A 1 92 ? 20.496 6.115 -34.067 1.00 82.81 92 GLU A N 1
ATOM 725 C CA . GLU A 1 92 ? 19.933 7.435 -33.807 1.00 82.81 92 GLU A CA 1
ATOM 726 C C . GLU A 1 92 ? 20.865 8.265 -32.917 1.00 82.81 92 GLU A C 1
ATOM 728 O O . GLU A 1 92 ? 21.549 7.749 -32.028 1.00 82.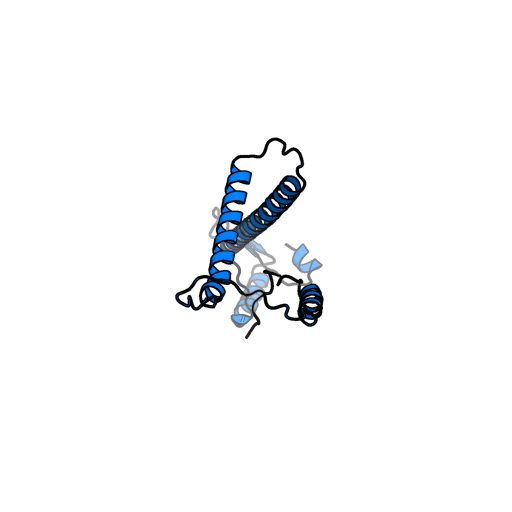81 92 GLU A O 1
ATOM 733 N N . ALA A 1 93 ? 20.864 9.584 -33.129 1.00 76.31 93 ALA A N 1
ATOM 734 C CA . ALA A 1 93 ? 21.571 10.500 -32.249 1.00 76.31 93 ALA A CA 1
ATOM 735 C C . ALA A 1 93 ? 20.946 10.440 -30.851 1.00 76.31 93 ALA A C 1
ATOM 737 O O . ALA A 1 93 ? 19.793 10.819 -30.632 1.00 76.31 93 ALA A O 1
ATOM 738 N N . LEU A 1 94 ? 21.731 9.966 -29.895 1.00 71.69 94 LEU A N 1
ATOM 739 C CA . LEU A 1 94 ? 21.363 9.999 -28.496 1.00 71.69 94 LEU A CA 1
ATOM 740 C C . LEU A 1 94 ? 21.535 11.449 -28.044 1.00 71.69 94 LEU A C 1
ATOM 742 O O . LEU A 1 94 ? 22.612 12.021 -28.205 1.00 71.69 94 LEU A O 1
ATOM 746 N N . GLY A 1 95 ? 20.464 12.069 -27.549 1.00 72.62 95 GLY A N 1
ATOM 747 C CA . GLY A 1 95 ? 20.560 13.378 -26.902 1.00 72.62 95 GLY A CA 1
ATOM 748 C C . GLY A 1 95 ? 21.403 13.305 -25.622 1.00 72.62 95 GLY A C 1
ATOM 749 O O . GLY A 1 95 ? 22.243 12.423 -25.455 1.00 72.62 95 GLY A O 1
ATOM 750 N N . GLU A 1 96 ? 21.155 14.192 -24.661 1.00 73.00 96 GLU A N 1
ATOM 751 C CA . GLU A 1 96 ? 21.733 14.017 -23.324 1.00 73.00 96 GLU A CA 1
ATOM 752 C C . GLU A 1 96 ? 21.222 12.711 -22.695 1.00 73.00 96 GLU A C 1
ATOM 754 O O . GLU A 1 96 ? 20.084 12.620 -22.233 1.00 73.00 96 GLU A O 1
ATOM 759 N N . ILE A 1 97 ? 22.067 11.679 -22.695 1.00 75.62 97 ILE A N 1
ATOM 760 C CA . ILE A 1 97 ? 21.840 10.471 -21.907 1.00 75.62 97 ILE A CA 1
ATOM 761 C C . ILE A 1 97 ? 22.376 10.741 -20.509 1.00 75.62 97 ILE A C 1
ATOM 763 O O . ILE A 1 97 ? 23.551 11.067 -20.332 1.00 75.62 97 ILE A O 1
ATOM 767 N N . CYS A 1 98 ? 21.525 10.575 -19.502 1.00 79.50 98 CYS A N 1
ATOM 768 C CA . CYS A 1 98 ? 21.961 10.668 -18.118 1.00 79.50 98 CYS A CA 1
ATOM 769 C C . CYS A 1 98 ? 22.922 9.514 -17.780 1.00 79.50 98 CYS A C 1
ATOM 771 O O . CYS A 1 98 ? 22.722 8.376 -18.209 1.00 79.50 98 CYS A O 1
ATOM 773 N N . ALA A 1 99 ? 23.940 9.782 -16.957 1.00 83.56 99 ALA A N 1
ATOM 774 C CA . ALA A 1 99 ? 24.900 8.771 -16.507 1.00 83.56 99 ALA A CA 1
ATOM 775 C C . ALA A 1 99 ? 24.223 7.548 -15.857 1.00 83.56 99 ALA A C 1
ATOM 777 O O . ALA A 1 99 ? 24.692 6.423 -16.031 1.00 83.56 99 ALA A O 1
ATOM 778 N N . ASP A 1 100 ? 23.094 7.754 -15.173 1.00 84.81 100 ASP A N 1
ATOM 779 C CA . ASP A 1 100 ? 22.320 6.673 -14.560 1.00 84.81 100 ASP A CA 1
ATOM 780 C C . ASP A 1 100 ? 21.725 5.725 -15.612 1.00 84.81 100 ASP A C 1
ATOM 782 O O . ASP A 1 100 ? 21.703 4.516 -15.410 1.00 84.81 100 ASP A O 1
ATOM 786 N N . HIS A 1 101 ? 21.277 6.241 -16.765 1.00 82.94 101 HIS A N 1
ATOM 787 C CA . HIS A 1 101 ? 20.753 5.400 -17.848 1.00 82.94 101 HIS A CA 1
ATOM 788 C C . HIS A 1 101 ? 21.849 4.538 -18.480 1.00 82.94 101 HIS A C 1
ATOM 790 O O . HIS A 1 101 ? 21.609 3.371 -18.779 1.00 82.94 101 HIS A O 1
ATOM 796 N N . LEU A 1 102 ? 23.056 5.088 -18.658 1.00 83.69 102 LEU A N 1
ATOM 797 C CA . LEU A 1 102 ? 24.203 4.330 -19.173 1.00 83.69 102 LEU A CA 1
ATOM 798 C C . LEU A 1 102 ? 24.643 3.236 -18.200 1.00 83.69 102 LEU A C 1
ATOM 800 O O . LEU A 1 102 ? 24.917 2.116 -18.630 1.00 83.69 102 LEU A O 1
ATOM 804 N N . ARG A 1 103 ? 24.688 3.547 -16.899 1.00 88.38 103 ARG A N 1
ATOM 805 C CA . ARG A 1 103 ? 25.019 2.571 -15.857 1.00 88.38 103 ARG A CA 1
ATOM 806 C C . ARG A 1 103 ? 24.027 1.413 -15.847 1.00 88.38 103 ARG A C 1
ATOM 808 O O . ARG A 1 103 ? 24.446 0.262 -15.898 1.00 88.38 103 ARG A O 1
ATOM 815 N N . ASP A 1 104 ? 22.733 1.710 -15.851 1.00 87.00 104 ASP A N 1
ATOM 816 C CA . ASP A 1 104 ? 21.714 0.663 -15.823 1.00 87.00 104 ASP A CA 1
ATOM 817 C C . ASP A 1 104 ? 21.720 -0.176 -17.108 1.00 87.00 104 ASP A C 1
ATOM 819 O O . ASP A 1 104 ? 21.532 -1.393 -17.061 1.00 87.00 104 ASP A O 1
ATOM 823 N N . LEU A 1 105 ? 21.967 0.450 -18.266 1.00 86.81 105 LEU A N 1
ATOM 824 C CA . LEU A 1 105 ? 22.113 -0.274 -19.526 1.00 86.81 105 LEU A CA 1
ATOM 825 C C . LEU A 1 105 ? 23.313 -1.226 -19.479 1.00 86.81 105 LEU A C 1
ATOM 827 O O . LEU A 1 105 ? 23.183 -2.380 -19.889 1.00 86.81 105 LEU A O 1
ATOM 831 N N . TYR A 1 106 ? 24.450 -0.766 -18.951 1.00 88.25 106 TYR A N 1
ATOM 832 C CA . TYR A 1 106 ? 25.632 -1.598 -18.741 1.00 88.25 106 TYR A CA 1
ATOM 833 C C . TYR A 1 106 ? 25.311 -2.803 -17.845 1.00 88.25 106 TYR A C 1
ATOM 835 O O . TYR A 1 106 ? 25.561 -3.934 -18.253 1.00 88.25 106 TYR A O 1
ATOM 843 N N . GLU A 1 107 ? 24.671 -2.594 -16.690 1.00 88.81 107 GLU A N 1
ATOM 844 C CA . GLU A 1 107 ? 24.303 -3.688 -15.778 1.00 88.81 107 GLU A CA 1
ATOM 845 C C . GLU A 1 107 ? 23.360 -4.715 -16.426 1.00 88.81 107 GLU A C 1
ATOM 847 O O . GLU A 1 107 ? 23.463 -5.918 -16.176 1.00 88.81 107 GLU A O 1
ATOM 852 N N . ILE A 1 108 ? 22.409 -4.266 -17.254 1.00 86.25 108 ILE A N 1
ATOM 853 C CA . ILE A 1 108 ? 21.506 -5.171 -17.979 1.00 86.25 108 ILE A CA 1
ATOM 854 C C . ILE A 1 108 ? 22.270 -5.980 -19.027 1.00 86.25 108 ILE A C 1
ATOM 856 O O . ILE A 1 108 ? 22.004 -7.174 -19.188 1.00 86.25 108 ILE A O 1
ATOM 860 N N . LEU A 1 109 ? 23.185 -5.343 -19.760 1.00 86.69 109 LEU A N 1
ATOM 861 C CA . LEU A 1 109 ? 23.997 -6.016 -20.769 1.00 86.69 109 LEU A CA 1
ATOM 862 C C . LEU A 1 109 ? 24.931 -7.042 -20.129 1.00 86.69 109 LEU A C 1
ATOM 864 O O . LEU A 1 109 ? 24.977 -8.168 -20.610 1.00 86.69 109 LEU A O 1
ATOM 868 N N . GLU A 1 110 ? 25.584 -6.697 -19.020 1.00 92.19 110 GLU A N 1
ATOM 869 C CA . GLU A 1 110 ? 26.428 -7.601 -18.230 1.00 92.19 110 GLU A CA 1
ATOM 870 C C . GLU A 1 110 ? 25.647 -8.845 -17.791 1.00 92.19 110 GLU A C 1
ATOM 872 O O . GLU A 1 110 ? 25.993 -9.960 -18.177 1.00 92.19 110 GLU A O 1
ATOM 877 N N . LYS A 1 111 ? 24.481 -8.659 -17.157 1.00 89.94 111 LYS A N 1
ATOM 878 C CA . LYS A 1 111 ? 23.597 -9.775 -16.772 1.00 89.94 111 LYS A CA 1
ATOM 879 C C . LYS A 1 111 ? 23.163 -10.630 -17.963 1.00 89.94 111 LYS A C 1
ATOM 881 O O . LYS A 1 111 ? 23.009 -11.843 -17.833 1.00 89.94 111 LYS A O 1
ATOM 886 N N . ARG A 1 112 ? 22.910 -10.021 -19.127 1.00 87.94 112 ARG A N 1
ATOM 887 C CA . ARG A 1 112 ? 22.553 -10.772 -20.341 1.00 87.94 112 ARG A CA 1
ATOM 888 C C . ARG A 1 112 ? 23.730 -11.566 -20.889 1.00 87.94 112 ARG A C 1
ATOM 890 O O . ARG A 1 112 ? 23.511 -12.705 -21.290 1.00 87.94 112 ARG A O 1
ATOM 897 N N . MET A 1 113 ? 24.932 -10.994 -20.909 1.00 93.19 113 MET A N 1
ATOM 898 C CA . MET A 1 113 ? 26.147 -11.697 -21.324 1.00 93.19 113 MET A CA 1
ATOM 899 C C . MET A 1 113 ? 26.393 -12.908 -20.425 1.00 93.19 113 MET A C 1
ATOM 901 O O . MET A 1 113 ? 26.513 -14.010 -20.952 1.00 93.19 113 MET A O 1
ATOM 905 N N . ASP A 1 114 ? 26.311 -12.743 -19.103 1.00 94.56 114 ASP A N 1
ATOM 906 C CA . ASP A 1 114 ? 26.446 -13.848 -18.146 1.00 94.56 114 ASP A CA 1
ATOM 907 C C . ASP A 1 114 ? 25.415 -14.955 -18.408 1.00 94.56 114 ASP A C 1
ATOM 909 O O . ASP A 1 114 ? 25.751 -16.137 -18.485 1.00 94.56 114 ASP A O 1
ATOM 913 N N . MET A 1 115 ? 24.144 -14.591 -18.628 1.00 92.31 115 MET A N 1
ATOM 914 C CA . MET A 1 115 ? 23.102 -15.563 -18.981 1.00 92.31 115 MET A CA 1
ATOM 915 C C . MET A 1 115 ? 23.402 -16.304 -20.290 1.00 92.31 115 MET A C 1
ATOM 917 O O . MET A 1 115 ? 23.110 -17.499 -20.396 1.00 92.31 115 MET A O 1
ATOM 921 N N . PHE A 1 116 ? 23.943 -15.621 -21.302 1.00 93.25 116 PHE A N 1
ATOM 922 C CA . PHE A 1 116 ? 24.357 -16.270 -22.545 1.00 93.25 116 PHE A CA 1
ATOM 923 C C . PHE A 1 116 ? 25.532 -17.214 -22.312 1.00 93.25 116 PHE A C 1
ATOM 925 O O . PHE A 1 116 ? 25.509 -18.330 -22.825 1.00 93.25 116 PHE A O 1
ATOM 932 N N . GLU A 1 117 ? 26.520 -16.814 -21.516 1.00 93.50 117 GLU A N 1
ATOM 933 C CA . GLU A 1 117 ? 27.650 -17.670 -21.168 1.00 93.50 117 GLU A CA 1
ATOM 934 C C . GLU A 1 117 ? 27.193 -18.936 -20.443 1.00 93.50 117 GLU A C 1
ATOM 936 O O . GLU A 1 117 ? 27.559 -20.033 -20.867 1.00 93.50 117 GLU A O 1
ATOM 941 N N . GLU A 1 118 ? 26.327 -18.814 -19.432 1.00 93.50 118 GLU A N 1
ATOM 942 C CA . GLU A 1 118 ? 25.727 -19.952 -18.725 1.00 93.50 118 GLU A CA 1
ATOM 943 C C . GLU A 1 118 ? 24.993 -20.901 -19.681 1.00 93.50 118 GLU A C 1
ATOM 945 O O . GLU A 1 118 ? 25.192 -22.117 -19.633 1.00 93.50 118 GLU A O 1
ATOM 950 N N . ARG A 1 119 ? 24.190 -20.360 -20.607 1.00 93.69 119 ARG A N 1
ATOM 951 C CA . ARG A 1 119 ? 23.466 -21.159 -21.613 1.00 93.69 119 ARG A CA 1
ATOM 952 C C . ARG A 1 119 ? 24.384 -21.810 -22.645 1.00 93.69 119 ARG A C 1
ATOM 954 O O . ARG A 1 119 ? 24.024 -22.847 -23.197 1.00 93.69 119 ARG A O 1
ATOM 961 N N . LEU A 1 120 ? 25.547 -21.225 -22.921 1.00 92.00 120 LEU A N 1
ATOM 962 C CA . LEU A 1 120 ? 26.519 -21.746 -23.885 1.00 92.00 120 LEU A CA 1
ATOM 963 C C . LEU A 1 120 ? 27.475 -22.785 -23.280 1.00 92.00 120 LEU A C 1
ATOM 965 O O . LEU A 1 120 ? 28.111 -23.523 -24.039 1.00 92.00 120 LEU A O 1
ATOM 969 N N . LYS A 1 121 ? 27.562 -22.903 -21.945 1.00 92.06 121 LYS A N 1
ATOM 970 C CA . LYS A 1 121 ? 28.405 -23.907 -21.263 1.00 92.06 121 LYS A CA 1
ATOM 971 C C . LYS A 1 121 ? 28.230 -25.342 -21.793 1.00 92.06 121 LYS A C 1
ATOM 973 O O . LYS A 1 121 ? 29.255 -25.979 -22.038 1.00 92.06 121 LYS A O 1
ATOM 978 N N . PRO A 1 122 ? 27.010 -25.859 -22.043 1.00 86.50 122 PRO A N 1
ATOM 979 C CA . PRO A 1 122 ? 26.820 -27.226 -22.539 1.00 86.50 122 PRO A CA 1
ATOM 980 C C . PRO A 1 122 ? 27.376 -27.453 -23.953 1.00 86.50 122 PRO A C 1
ATOM 982 O O . PRO A 1 122 ? 27.823 -28.550 -24.281 1.00 86.50 122 PRO A O 1
ATOM 985 N N . PHE A 1 123 ? 27.403 -26.415 -24.792 1.00 80.62 123 PHE A N 1
ATOM 986 C CA . PHE A 1 123 ? 27.865 -26.512 -26.180 1.00 80.62 123 PHE A CA 1
ATOM 987 C C . PHE A 1 123 ? 29.394 -26.501 -26.301 1.00 80.62 123 PHE A C 1
ATOM 989 O O . PHE A 1 123 ? 29.940 -27.033 -27.267 1.00 80.62 123 PHE A O 1
ATOM 996 N N . ARG A 1 124 ? 30.107 -25.970 -25.298 1.00 67.19 124 ARG A N 1
ATOM 997 C CA . ARG A 1 124 ? 31.582 -25.972 -25.260 1.00 67.19 124 ARG A CA 1
ATOM 998 C C . ARG A 1 124 ? 32.195 -27.364 -25.048 1.00 67.19 124 ARG A C 1
ATOM 1000 O O . ARG A 1 124 ? 33.398 -27.513 -25.232 1.00 67.19 124 ARG A O 1
ATOM 1007 N N . GLY A 1 125 ? 31.396 -28.375 -24.693 1.00 61.69 125 GLY A N 1
ATOM 1008 C CA . GLY A 1 125 ? 31.856 -29.752 -24.477 1.00 61.69 125 GLY A CA 1
ATOM 1009 C C . GLY A 1 125 ? 31.824 -30.673 -25.705 1.00 61.69 125 GLY A C 1
ATOM 1010 O O . GLY A 1 125 ? 32.294 -31.799 -25.594 1.00 61.69 125 GLY A O 1
ATOM 1011 N N . SER A 1 126 ? 31.278 -30.239 -26.852 1.00 54.88 126 SER A N 1
ATOM 1012 C CA . SER A 1 126 ? 31.000 -31.145 -27.990 1.00 54.88 126 SER A CA 1
ATOM 1013 C C . SER A 1 126 ? 31.828 -30.898 -29.257 1.00 54.88 126 SER A C 1
ATOM 1015 O O . SER A 1 126 ? 31.694 -31.648 -30.218 1.00 54.88 126 SER A O 1
ATOM 1017 N N . THR A 1 127 ? 32.747 -29.929 -29.280 1.00 50.28 127 THR A N 1
ATOM 1018 C CA . THR A 1 127 ? 33.783 -29.876 -30.327 1.00 50.28 127 THR A CA 1
ATOM 1019 C C . THR A 1 127 ? 35.023 -30.655 -29.892 1.00 50.28 127 THR A C 1
ATOM 1021 O O . THR A 1 127 ? 36.127 -30.121 -29.798 1.00 50.28 127 THR A O 1
ATOM 1024 N N . SER A 1 128 ? 34.866 -31.967 -29.681 1.00 48.19 128 SER A N 1
ATOM 1025 C CA . SER A 1 128 ? 35.989 -32.890 -29.843 1.00 48.19 128 SER A CA 1
ATOM 1026 C C . SER A 1 128 ? 36.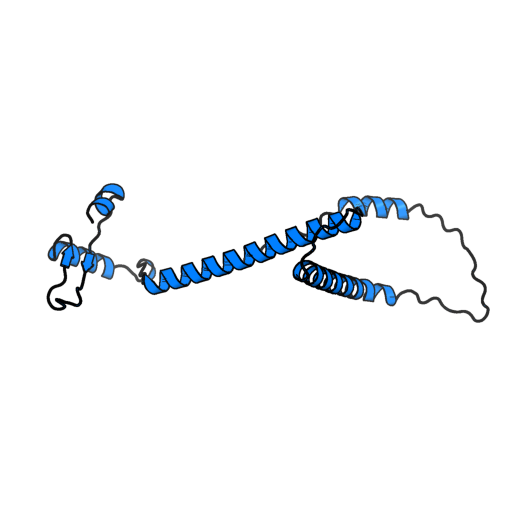297 -32.994 -31.338 1.00 48.19 128 SER A C 1
ATOM 1028 O O . SER A 1 128 ? 35.945 -33.965 -32.003 1.00 48.19 128 SER A O 1
ATOM 1030 N N . GLY A 1 129 ? 36.940 -31.962 -31.885 1.00 43.50 129 GLY A N 1
ATOM 1031 C CA . GLY A 1 129 ? 37.768 -32.149 -33.063 1.00 43.50 129 GLY A CA 1
ATOM 1032 C C . GLY A 1 129 ? 38.902 -33.072 -32.640 1.00 43.50 129 GLY A C 1
ATOM 1033 O O . GLY A 1 129 ? 39.838 -32.633 -31.970 1.00 43.50 129 GLY A O 1
ATOM 1034 N N . THR A 1 130 ? 38.788 -34.360 -32.959 1.00 40.09 130 THR A N 1
ATOM 1035 C CA . THR A 1 130 ? 39.933 -35.266 -32.971 1.00 40.09 130 THR A CA 1
ATOM 1036 C C . THR A 1 130 ? 40.966 -34.646 -33.897 1.00 40.09 130 THR A C 1
ATOM 1038 O O . THR A 1 130 ? 40.775 -34.614 -35.108 1.00 40.09 130 THR A O 1
ATOM 1041 N N . LYS A 1 131 ? 42.032 -34.093 -33.314 1.00 38.31 131 LYS A N 1
ATOM 1042 C CA . LYS A 1 131 ? 43.257 -33.812 -34.050 1.00 38.31 131 LYS A CA 1
ATOM 1043 C C . LYS A 1 131 ? 43.873 -35.167 -34.350 1.00 38.31 131 LYS A C 1
ATOM 1045 O O . LYS A 1 131 ? 44.423 -35.789 -33.444 1.00 38.31 131 LYS A O 1
ATOM 1050 N N . ASP A 1 132 ? 43.745 -35.633 -35.578 1.00 41.28 132 ASP A N 1
ATOM 1051 C CA . ASP A 1 132 ? 44.716 -36.563 -36.108 1.00 41.28 132 ASP A CA 1
ATOM 1052 C C . ASP A 1 132 ? 45.991 -35.795 -36.474 1.00 41.28 132 ASP A C 1
ATOM 1054 O O . ASP A 1 132 ? 46.012 -34.647 -36.929 1.00 41.28 132 ASP A O 1
ATOM 1058 N N . GLU A 1 133 ? 47.096 -36.440 -36.154 1.00 46.25 133 GLU A N 1
ATOM 1059 C CA . GLU A 1 133 ? 48.457 -36.045 -36.453 1.00 46.25 133 GLU A CA 1
ATOM 1060 C C . GLU A 1 133 ? 48.701 -36.160 -37.960 1.00 46.25 133 GLU A C 1
ATOM 1062 O O . GLU A 1 133 ? 49.273 -37.136 -38.421 1.00 46.25 133 GLU A O 1
ATOM 1067 N N . ASN A 1 134 ? 48.168 -35.207 -38.731 1.00 48.00 134 ASN A N 1
ATOM 1068 C CA . ASN A 1 134 ? 48.668 -34.703 -40.018 1.00 48.00 134 ASN A CA 1
ATOM 1069 C C . ASN A 1 134 ? 47.625 -33.734 -40.599 1.00 48.00 134 ASN A C 1
ATOM 1071 O O . ASN A 1 134 ? 46.669 -34.141 -41.252 1.00 48.00 134 ASN A O 1
ATOM 1075 N N . GLY A 1 135 ? 47.806 -32.435 -40.343 1.00 44.44 135 GLY A N 1
ATOM 1076 C CA . GLY A 1 135 ? 46.831 -31.384 -40.641 1.00 44.44 135 GLY A CA 1
ATOM 1077 C C . GLY A 1 135 ? 46.417 -31.264 -42.112 1.00 44.44 135 GLY A C 1
ATOM 1078 O O . GLY A 1 135 ? 47.045 -30.536 -42.879 1.00 44.44 135 GLY A O 1
ATOM 1079 N N . PHE A 1 136 ? 45.291 -31.886 -42.462 1.00 33.38 136 PHE 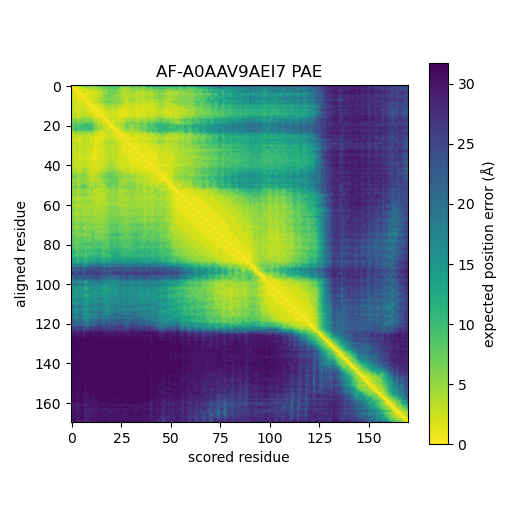A N 1
ATOM 1080 C CA . PHE A 1 136 ? 44.519 -31.605 -43.671 1.00 33.38 136 PHE A CA 1
ATOM 1081 C C . PHE A 1 136 ? 43.021 -31.615 -43.342 1.00 33.38 136 PHE A C 1
ATOM 1083 O O . PHE A 1 136 ? 42.477 -32.629 -42.917 1.00 33.38 136 PHE A O 1
ATOM 1090 N N . ILE A 1 137 ? 42.339 -30.488 -43.563 1.00 42.25 137 ILE A N 1
ATOM 1091 C CA . ILE A 1 137 ? 40.876 -30.413 -43.473 1.00 42.25 137 ILE A CA 1
ATOM 1092 C C . ILE A 1 137 ? 40.312 -30.975 -44.782 1.00 42.25 137 ILE A C 1
ATOM 1094 O O . ILE A 1 137 ? 40.581 -30.424 -45.850 1.00 42.25 137 ILE A O 1
ATOM 1098 N N . LYS A 1 138 ? 39.538 -32.064 -44.717 1.00 33.44 138 LYS A N 1
ATOM 1099 C CA . LYS A 1 138 ? 38.680 -32.482 -45.833 1.00 33.44 138 LYS A CA 1
ATOM 1100 C C . LYS A 1 138 ? 37.330 -31.780 -45.711 1.00 33.44 138 LYS A C 1
ATOM 1102 O O . LYS A 1 138 ? 36.620 -31.970 -44.729 1.00 33.44 138 LYS A O 1
ATOM 1107 N N . GLU A 1 139 ? 36.992 -30.980 -46.718 1.00 42.91 139 GLU A N 1
ATOM 1108 C CA . GLU A 1 139 ? 35.610 -30.601 -47.008 1.00 42.91 139 GLU A CA 1
ATOM 1109 C C . GLU A 1 139 ? 34.827 -31.863 -47.383 1.00 42.91 139 GLU A C 1
ATOM 1111 O O . GLU A 1 139 ? 35.154 -32.524 -48.368 1.00 42.91 139 GLU A O 1
ATOM 1116 N N . GLU A 1 140 ? 33.776 -32.178 -46.629 1.00 38.00 140 GLU A N 1
ATOM 1117 C CA . GLU A 1 140 ? 32.706 -33.036 -47.127 1.00 38.00 140 GLU A CA 1
ATOM 1118 C C . GLU A 1 140 ? 31.438 -32.207 -47.322 1.00 38.00 140 GLU A C 1
ATOM 1120 O O . GLU A 1 140 ? 30.898 -31.602 -46.393 1.00 38.00 140 GLU A O 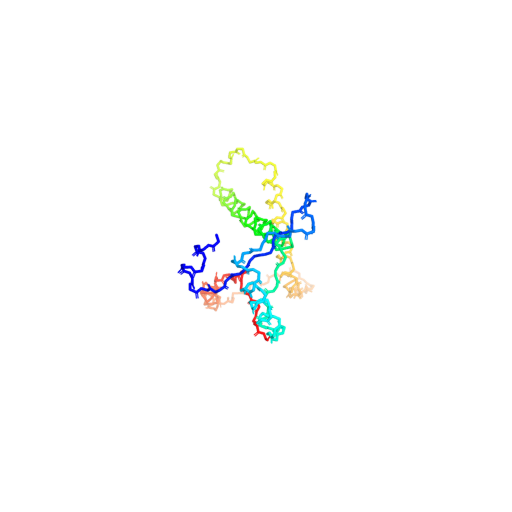1
ATOM 1125 N N . MET A 1 141 ? 30.972 -32.184 -48.572 1.00 46.97 141 MET A N 1
ATOM 1126 C CA . MET A 1 141 ? 29.662 -31.682 -48.958 1.00 46.97 141 MET A CA 1
ATOM 1127 C C . MET A 1 141 ? 28.584 -32.648 -48.451 1.00 46.97 141 MET A C 1
ATOM 1129 O O . MET A 1 141 ? 28.277 -33.647 -49.098 1.00 46.97 141 MET A O 1
ATOM 1133 N N . GLY A 1 142 ? 28.004 -32.334 -47.293 1.00 36.38 142 GLY A N 1
ATOM 1134 C CA . GLY A 1 142 ? 26.790 -32.959 -46.775 1.00 36.38 142 GLY A CA 1
ATOM 1135 C C . GLY A 1 142 ? 25.577 -32.065 -47.028 1.00 36.38 142 GLY A C 1
ATOM 1136 O O . GLY A 1 142 ? 25.533 -30.915 -46.602 1.00 36.38 142 GLY A O 1
ATOM 1137 N N . THR A 1 143 ? 24.595 -32.587 -47.754 1.00 43.31 143 THR A N 1
ATOM 1138 C CA . THR A 1 143 ? 23.326 -31.953 -48.133 1.00 43.31 143 THR A CA 1
ATOM 1139 C C . THR A 1 143 ? 22.536 -31.398 -46.938 1.00 43.31 143 THR A C 1
ATOM 1141 O O . THR A 1 143 ? 21.911 -32.156 -46.196 1.00 43.31 143 THR A O 1
ATOM 1144 N N . ASN A 1 144 ? 22.473 -30.071 -46.796 1.00 45.81 144 ASN A N 1
ATOM 1145 C CA . ASN A 1 144 ? 21.649 -29.390 -45.789 1.00 45.81 144 ASN A CA 1
ATOM 1146 C C . ASN A 1 144 ? 20.192 -29.251 -46.261 1.00 45.81 144 ASN A C 1
ATOM 1148 O O . ASN A 1 144 ? 19.731 -28.148 -46.544 1.00 45.81 144 ASN A O 1
ATOM 1152 N N . SER A 1 145 ? 19.460 -30.366 -46.355 1.00 45.84 145 SER A N 1
ATOM 1153 C CA . SER A 1 145 ? 18.004 -30.324 -46.578 1.00 45.84 145 SER A CA 1
ATOM 1154 C C . SER A 1 145 ? 17.201 -30.263 -45.271 1.00 45.84 145 SER A C 1
ATOM 1156 O O . SER A 1 145 ? 16.052 -29.848 -45.296 1.00 45.84 145 SER A O 1
ATOM 1158 N N . THR A 1 146 ? 17.787 -30.605 -44.122 1.00 45.94 146 THR A N 1
ATOM 1159 C CA . THR A 1 146 ? 17.087 -30.663 -42.820 1.00 45.94 146 THR A CA 1
ATOM 1160 C C . THR A 1 146 ? 17.282 -29.424 -41.936 1.00 45.94 146 THR A C 1
ATOM 1162 O O . THR A 1 146 ? 16.556 -29.240 -40.964 1.00 45.94 146 THR A O 1
ATOM 1165 N N . ALA A 1 147 ? 18.214 -28.523 -42.273 1.00 41.03 147 ALA A N 1
ATOM 1166 C CA . ALA A 1 147 ? 18.465 -27.308 -41.484 1.00 41.03 147 ALA A CA 1
ATOM 1167 C C . ALA A 1 147 ? 17.458 -26.171 -41.760 1.00 41.03 147 ALA A C 1
ATOM 1169 O O . ALA A 1 147 ? 17.243 -25.313 -40.905 1.00 41.03 147 ALA A O 1
ATOM 1170 N N . VAL A 1 148 ? 16.824 -26.162 -42.940 1.00 43.28 148 VAL A N 1
ATOM 1171 C CA . VAL A 1 148 ? 15.835 -25.134 -43.316 1.00 43.28 148 VAL A CA 1
ATOM 1172 C C . VAL A 1 148 ? 14.488 -25.378 -42.625 1.00 43.28 148 VAL A C 1
ATOM 1174 O O . VAL A 1 148 ? 13.825 -24.420 -42.233 1.00 43.28 148 VAL A O 1
ATOM 1177 N N . GLU A 1 149 ? 14.120 -26.639 -42.388 1.00 42.56 149 GLU A N 1
ATOM 1178 C CA . GLU A 1 149 ? 12.874 -26.995 -41.694 1.00 42.56 149 GLU A CA 1
ATOM 1179 C C . GLU A 1 149 ? 12.966 -26.710 -40.187 1.00 42.56 149 GLU A C 1
ATOM 1181 O O . GLU A 1 149 ? 12.085 -26.045 -39.643 1.00 42.56 149 GLU A O 1
ATOM 1186 N N . ALA A 1 150 ? 14.096 -27.032 -39.544 1.00 44.56 150 ALA A N 1
ATOM 1187 C CA . ALA A 1 150 ? 14.333 -26.684 -38.137 1.00 44.56 150 ALA A CA 1
ATOM 1188 C C . ALA A 1 150 ? 14.376 -25.160 -37.886 1.00 44.56 150 ALA A C 1
ATOM 1190 O O . ALA A 1 150 ? 14.035 -24.688 -36.802 1.00 44.56 150 ALA A O 1
ATOM 1191 N N . SER A 1 151 ? 14.771 -24.364 -38.889 1.00 42.94 151 SER A N 1
ATOM 1192 C CA . SER A 1 151 ? 14.804 -22.899 -38.779 1.00 42.94 151 SER A CA 1
ATOM 1193 C C . SER A 1 151 ? 13.422 -22.250 -38.940 1.00 42.94 151 SER A C 1
ATOM 1195 O O . SER A 1 151 ? 13.188 -21.172 -38.390 1.00 42.94 151 SER A O 1
ATOM 1197 N N . ASN A 1 152 ? 12.489 -22.901 -39.646 1.00 40.22 152 ASN A N 1
ATOM 1198 C CA . ASN A 1 152 ? 11.108 -22.426 -39.753 1.00 40.22 152 ASN A CA 1
ATOM 1199 C C . ASN A 1 152 ? 10.258 -22.829 -38.540 1.00 40.22 152 ASN A C 1
ATOM 1201 O O . ASN A 1 152 ? 9.451 -22.019 -38.095 1.00 40.22 152 ASN A O 1
ATOM 1205 N N . GLU A 1 153 ? 10.505 -23.993 -37.937 1.00 39.56 153 GLU A N 1
ATOM 1206 C CA . GLU A 1 153 ? 9.829 -24.408 -36.697 1.00 39.56 153 GLU A CA 1
ATOM 1207 C C . GLU A 1 153 ? 10.291 -23.565 -35.486 1.00 39.56 153 GLU A C 1
ATOM 1209 O O . GLU A 1 153 ? 9.501 -23.192 -34.619 1.00 39.56 153 GLU A O 1
ATOM 1214 N N . ALA A 1 154 ? 11.552 -23.107 -35.484 1.00 42.22 154 ALA A N 1
ATOM 1215 C CA . ALA A 1 154 ? 12.070 -22.180 -34.472 1.00 42.22 154 ALA A CA 1
ATOM 1216 C C . ALA A 1 154 ? 11.510 -20.743 -34.574 1.00 42.22 154 ALA A C 1
ATOM 1218 O O . ALA A 1 154 ? 11.641 -19.973 -33.620 1.00 42.22 154 ALA A O 1
ATOM 1219 N N . LYS A 1 155 ? 10.878 -20.361 -35.695 1.00 40.59 155 LYS A N 1
ATOM 1220 C CA . LYS A 1 155 ? 10.220 -19.048 -35.836 1.00 40.59 155 LYS A CA 1
ATOM 1221 C C . LYS A 1 155 ? 8.821 -19.011 -35.225 1.00 40.59 155 LYS A C 1
ATOM 1223 O O . LYS A 1 155 ? 8.369 -17.926 -34.872 1.00 40.59 155 LYS A O 1
ATOM 1228 N N . GLU A 1 156 ? 8.168 -20.159 -35.047 1.00 40.81 156 GLU A N 1
ATOM 1229 C CA . GLU A 1 156 ? 6.841 -20.232 -34.418 1.00 40.81 156 GLU A CA 1
ATOM 1230 C C . GLU A 1 156 ? 6.926 -20.218 -32.877 1.00 40.81 156 GLU A C 1
ATOM 1232 O O . GLU A 1 156 ? 6.007 -19.769 -32.196 1.00 40.81 156 GLU A O 1
ATOM 1237 N N . HIS A 1 157 ? 8.083 -20.584 -32.312 1.00 42.25 157 HIS A N 1
ATOM 1238 C CA . HIS A 1 157 ? 8.327 -20.632 -30.864 1.00 42.25 157 HIS A CA 1
ATOM 1239 C C . HIS A 1 157 ? 9.029 -19.397 -30.268 1.00 42.25 157 HIS A C 1
ATOM 1241 O O . HIS A 1 157 ? 9.442 -19.417 -29.110 1.00 42.25 157 HIS A O 1
ATOM 1247 N N . LEU A 1 158 ? 9.126 -18.286 -31.006 1.00 40.00 158 LEU A N 1
ATOM 1248 C CA . LEU A 1 158 ? 9.718 -17.029 -30.516 1.00 40.00 158 LEU A CA 1
ATOM 1249 C C . LEU A 1 158 ? 8.792 -16.201 -29.604 1.00 40.00 158 LEU A C 1
ATOM 1251 O O . LEU A 1 158 ? 9.069 -15.030 -29.339 1.00 40.00 158 LEU A O 1
ATOM 1255 N N . ASN A 1 159 ? 7.731 -16.806 -29.068 1.00 47.06 159 ASN A N 1
ATOM 1256 C CA . ASN A 1 159 ? 7.057 -16.251 -27.902 1.00 47.06 159 ASN A CA 1
ATOM 1257 C C . ASN A 1 159 ? 7.968 -16.437 -26.686 1.00 47.06 159 ASN A C 1
ATOM 1259 O O . ASN A 1 159 ? 8.062 -17.518 -26.106 1.00 47.06 159 ASN A O 1
ATOM 1263 N N . LEU A 1 160 ? 8.670 -15.360 -26.322 1.00 44.53 160 LEU A N 1
ATOM 1264 C CA . LEU A 1 160 ? 9.349 -15.262 -25.036 1.00 44.53 160 LEU A CA 1
ATOM 1265 C C . LEU A 1 160 ? 8.345 -15.592 -23.913 1.00 44.53 160 LEU A C 1
ATOM 1267 O O . LEU A 1 160 ? 7.233 -15.063 -23.947 1.00 44.53 160 LEU A O 1
ATOM 1271 N N . PRO A 1 161 ? 8.728 -16.391 -22.900 1.00 43.38 161 PRO A N 1
ATOM 1272 C CA . PRO A 1 161 ? 7.915 -16.551 -21.702 1.00 43.38 161 PRO A CA 1
ATOM 1273 C C . PRO A 1 161 ? 7.673 -15.186 -21.047 1.00 43.38 161 PRO A C 1
ATOM 1275 O O . PRO A 1 161 ? 8.626 -14.429 -20.825 1.00 43.38 161 PRO A O 1
ATOM 1278 N N . ASP A 1 162 ? 6.412 -14.873 -20.746 1.00 48.25 162 ASP A N 1
ATOM 1279 C CA . ASP A 1 162 ? 6.057 -13.705 -19.943 1.00 48.25 162 ASP A CA 1
ATOM 1280 C C . ASP A 1 162 ? 6.590 -13.916 -18.521 1.00 48.25 162 ASP A C 1
ATOM 1282 O O . ASP A 1 162 ? 6.206 -14.845 -17.814 1.00 48.25 162 ASP A O 1
ATOM 1286 N N . LEU A 1 163 ? 7.501 -13.045 -18.093 1.00 47.97 163 LEU A N 1
ATOM 1287 C CA . LEU A 1 163 ? 8.135 -13.097 -16.775 1.00 47.97 163 LEU A CA 1
ATOM 1288 C C . LEU A 1 163 ? 7.183 -12.694 -15.626 1.00 47.97 163 LEU A C 1
ATOM 1290 O O . LEU A 1 163 ? 7.653 -12.458 -14.513 1.00 47.97 163 LEU A O 1
ATOM 1294 N N . ASN A 1 164 ? 5.871 -12.594 -15.875 1.00 53.75 164 ASN A N 1
ATOM 1295 C CA . ASN A 1 164 ? 4.849 -12.248 -14.885 1.00 53.75 164 ASN A CA 1
ATOM 1296 C C . ASN A 1 164 ? 3.818 -13.352 -14.589 1.00 53.75 164 ASN A C 1
ATOM 1298 O O . ASN A 1 164 ? 2.844 -13.060 -13.893 1.00 53.75 164 ASN A O 1
ATOM 1302 N N . GLU A 1 165 ? 3.986 -14.590 -15.062 1.00 44.34 165 GLU A N 1
ATOM 1303 C CA . GLU A 1 165 ? 3.050 -15.662 -14.693 1.00 44.34 165 GLU A CA 1
ATOM 1304 C C . GLU A 1 165 ? 3.164 -15.979 -13.181 1.00 44.34 165 GLU A C 1
ATOM 1306 O O . GLU A 1 165 ? 4.262 -16.281 -12.697 1.00 44.34 165 GLU A O 1
ATOM 1311 N N . PRO A 1 166 ? 2.078 -15.847 -12.387 1.00 52.44 166 PRO A N 1
ATOM 1312 C CA . PRO A 1 166 ? 2.107 -16.212 -10.975 1.00 52.44 166 PRO A CA 1
ATOM 1313 C C . PRO A 1 166 ? 2.262 -17.737 -10.826 1.00 52.44 166 PRO A C 1
ATOM 1315 O O . PRO A 1 166 ? 1.771 -18.482 -11.676 1.00 52.44 166 PRO A O 1
ATOM 1318 N N . PRO A 1 167 ? 2.930 -18.226 -9.762 1.00 51.50 167 PRO A N 1
ATOM 1319 C CA . PRO A 1 167 ? 3.076 -19.661 -9.548 1.00 51.50 167 PRO A CA 1
ATOM 1320 C C . PRO A 1 167 ? 1.698 -20.319 -9.347 1.00 51.50 167 PRO A C 1
ATOM 1322 O O . PRO A 1 167 ? 0.812 -19.678 -8.773 1.00 51.50 167 PRO A O 1
ATOM 1325 N N . PRO A 1 168 ? 1.509 -21.575 -9.798 1.00 50.31 168 PRO A N 1
ATOM 1326 C CA . PRO A 1 168 ? 0.242 -22.275 -9.637 1.00 50.31 168 PRO A CA 1
ATOM 1327 C C . PRO A 1 168 ? -0.062 -22.452 -8.147 1.00 50.31 168 PRO A C 1
ATOM 1329 O O . PRO A 1 168 ? 0.795 -22.887 -7.378 1.00 50.31 168 PRO A O 1
ATOM 1332 N N . GLU A 1 169 ? -1.271 -22.059 -7.752 1.00 47.28 169 GLU A N 1
ATOM 1333 C CA . GLU A 1 169 ? -1.768 -22.199 -6.384 1.00 47.28 169 GLU A CA 1
ATOM 1334 C C . GLU A 1 169 ? -2.045 -23.687 -6.094 1.00 47.28 169 GLU A C 1
ATOM 1336 O O . GLU A 1 169 ? -2.874 -24.303 -6.769 1.00 47.28 169 GLU A O 1
ATOM 1341 N N . GLU A 1 170 ? -1.336 -24.252 -5.108 1.00 43.53 170 GLU A N 1
ATOM 1342 C CA . GLU A 1 170 ? -1.689 -25.504 -4.410 1.00 43.53 170 GLU A CA 1
ATOM 1343 C C . GLU A 1 170 ? -2.441 -25.202 -3.108 1.00 43.53 170 GLU A C 1
ATOM 1345 O O . GLU A 1 170 ? -2.014 -24.276 -2.374 1.00 43.53 170 GLU A O 1
#

Radius of gyration: 34.09 Å; Cα contacts (8 Å, |Δi|>4): 49; chains: 1; bounding box: 78×53×82 Å

pLDDT: mean 78.39, std 21.51, range [33.38, 98.5]